Protein AF-A0A836XJ01-F1 (afdb_monomer_lite)

Secondary structure (DSSP, 8-state):
--GGGS-HHHHHHHHT--HHHHHHHHHHHHHHHHHHHHTT--HHHHHHHHT--HHHHHHHHTTTTGGG--HHHHHHHHH-------

Structure (mmCIF, N/CA/C/O backbone):
data_AF-A0A836XJ01-F1
#
_entry.id   AF-A0A836XJ01-F1
#
loop_
_atom_site.group_PDB
_atom_site.id
_atom_site.type_symbol
_atom_site.label_atom_id
_atom_site.label_alt_id
_atom_site.label_comp_id
_atom_site.label_asym_id
_atom_site.label_entity_id
_atom_site.label_seq_id
_atom_site.pdbx_PDB_ins_code
_atom_site.Cartn_x
_atom_site.Cartn_y
_atom_site.Cartn_z
_atom_site.occupancy
_atom_site.B_iso_or_equiv
_atom_site.auth_seq_id
_atom_site.auth_comp_id
_atom_site.auth_asym_id
_atom_site.auth_atom_id
_atom_site.pdbx_PDB_model_num
ATOM 1 N N . MET A 1 1 ? 13.280 2.730 3.576 1.00 48.53 1 MET A N 1
ATOM 2 C CA . MET A 1 1 ? 13.716 3.320 2.293 1.00 48.53 1 MET A CA 1
ATOM 3 C C . MET A 1 1 ? 12.718 4.404 1.897 1.00 48.53 1 MET A C 1
ATOM 5 O O . MET A 1 1 ? 11.533 4.090 1.839 1.00 48.53 1 MET A O 1
ATOM 9 N N . PRO A 1 2 ? 13.133 5.670 1.713 1.00 52.00 2 PRO A N 1
ATOM 10 C CA . PRO A 1 2 ? 12.255 6.753 1.290 1.00 52.00 2 PRO A CA 1
ATOM 11 C C . PRO A 1 2 ? 12.221 6.774 -0.240 1.00 52.00 2 PRO A C 1
ATOM 13 O O . PRO A 1 2 ? 13.006 7.447 -0.897 1.00 52.00 2 PRO A O 1
ATOM 16 N N . TRP A 1 3 ? 11.312 5.986 -0.794 1.00 59.78 3 TRP A N 1
ATOM 17 C CA . TRP A 1 3 ? 11.144 5.726 -2.223 1.00 59.78 3 TRP A CA 1
ATOM 18 C C . TRP A 1 3 ? 10.764 6.947 -3.084 1.00 59.78 3 TRP A C 1
ATOM 20 O O . TRP A 1 3 ? 10.736 6.853 -4.300 1.00 59.78 3 TRP A O 1
ATOM 30 N N . GLY A 1 4 ? 10.516 8.115 -2.481 1.00 56.09 4 GLY A N 1
ATOM 31 C CA . GLY A 1 4 ? 10.152 9.347 -3.193 1.00 56.09 4 GLY A CA 1
ATOM 32 C C . GLY A 1 4 ? 11.297 10.060 -3.926 1.00 56.09 4 GLY A C 1
ATOM 33 O O . GLY A 1 4 ? 11.104 11.201 -4.330 1.00 56.09 4 GLY A O 1
ATOM 34 N N . LYS A 1 5 ? 12.486 9.449 -4.043 1.00 59.16 5 LYS A N 1
ATOM 35 C CA . LYS A 1 5 ? 13.675 10.064 -4.669 1.00 59.16 5 LYS A CA 1
ATOM 36 C C . LYS A 1 5 ? 14.122 9.422 -5.989 1.00 59.16 5 LYS A C 1
ATOM 38 O O . LYS A 1 5 ? 14.975 10.005 -6.643 1.00 59.16 5 LYS A O 1
ATOM 43 N N . MET A 1 6 ? 13.600 8.250 -6.346 1.00 68.44 6 MET A N 1
ATOM 44 C CA . MET A 1 6 ? 14.062 7.462 -7.497 1.00 68.44 6 MET A CA 1
ATOM 45 C C . MET A 1 6 ? 13.077 7.594 -8.664 1.00 68.44 6 MET A C 1
ATOM 47 O O . MET A 1 6 ? 11.867 7.649 -8.426 1.00 68.44 6 MET A O 1
ATOM 51 N N . ASP A 1 7 ? 13.573 7.679 -9.902 1.00 83.69 7 ASP A N 1
ATOM 52 C CA . ASP A 1 7 ? 12.703 7.769 -11.080 1.00 83.69 7 ASP A CA 1
ATOM 53 C C . ASP A 1 7 ? 12.001 6.423 -11.337 1.00 83.69 7 ASP A C 1
ATOM 55 O O . ASP A 1 7 ? 12.558 5.345 -11.125 1.00 83.69 7 ASP A O 1
ATOM 59 N N . ILE A 1 8 ? 10.760 6.465 -11.830 1.00 80.62 8 ILE A N 1
ATOM 60 C CA . ILE A 1 8 ? 9.957 5.259 -12.078 1.00 80.62 8 ILE A CA 1
ATOM 61 C C . ILE A 1 8 ? 10.597 4.342 -13.125 1.00 80.62 8 ILE A C 1
ATOM 63 O O . ILE A 1 8 ? 10.372 3.132 -13.117 1.00 80.62 8 ILE A O 1
ATOM 67 N N . LYS A 1 9 ? 11.396 4.920 -14.028 1.00 84.69 9 LYS A N 1
ATOM 68 C CA . LYS A 1 9 ? 12.175 4.174 -15.010 1.00 84.69 9 LYS A CA 1
ATOM 69 C C . LYS A 1 9 ? 13.280 3.359 -14.341 1.00 84.69 9 LYS A C 1
ATOM 71 O O . LYS A 1 9 ? 13.369 2.164 -14.596 1.00 84.69 9 LYS A O 1
ATOM 76 N N . GLU A 1 10 ? 14.054 3.981 -13.455 1.00 84.50 10 GLU A N 1
ATOM 77 C CA . GLU A 1 10 ? 15.133 3.316 -12.713 1.00 84.50 10 GLU A CA 1
ATOM 78 C C . GLU A 1 10 ? 14.583 2.159 -11.867 1.00 84.50 10 GLU A C 1
ATOM 80 O O . GLU A 1 10 ? 15.164 1.080 -11.812 1.00 84.50 10 GLU A O 1
ATOM 85 N N . TRP A 1 11 ? 13.401 2.340 -11.275 1.00 81.75 11 TRP A N 1
ATOM 86 C CA . TRP A 1 11 ? 12.696 1.268 -10.572 1.00 81.75 11 TRP A CA 1
ATOM 87 C C . TRP A 1 11 ? 12.257 0.111 -11.458 1.00 81.75 11 TRP A C 1
ATOM 89 O O . TRP A 1 11 ? 12.343 -1.048 -11.051 1.00 81.75 11 TRP A O 1
ATOM 99 N N . ALA A 1 12 ? 11.721 0.415 -12.639 1.00 84.94 12 ALA A N 1
ATOM 100 C CA . ALA A 1 12 ? 11.292 -0.614 -13.571 1.00 84.94 12 ALA A CA 1
ATOM 101 C C . ALA A 1 12 ? 12.482 -1.489 -13.992 1.00 84.94 12 ALA A C 1
ATOM 103 O O . ALA A 1 12 ? 12.361 -2.713 -14.024 1.00 84.94 12 ALA A O 1
ATOM 104 N N . GLU A 1 13 ? 13.636 -0.857 -14.228 1.00 86.94 13 GLU A N 1
ATOM 105 C CA . GLU A 1 13 ? 14.901 -1.525 -14.538 1.00 86.94 13 GLU A CA 1
ATOM 106 C C . GLU A 1 13 ? 15.399 -2.383 -13.362 1.00 86.94 13 GLU A C 1
ATOM 108 O O . GLU A 1 13 ? 15.664 -3.568 -13.557 1.00 86.94 13 GLU A O 1
ATOM 113 N N . GLU A 1 14 ? 15.450 -1.844 -12.138 1.00 84.75 14 GLU A N 1
ATOM 114 C CA . GLU A 1 14 ? 15.918 -2.576 -10.945 1.00 84.75 14 GLU A CA 1
ATOM 115 C C . GLU A 1 14 ? 15.054 -3.806 -10.631 1.00 84.75 14 GLU A C 1
ATOM 117 O O . GLU A 1 14 ? 15.558 -4.869 -10.267 1.00 84.75 14 GLU A O 1
ATOM 122 N N . LEU A 1 15 ? 13.735 -3.675 -10.780 1.00 82.12 15 LEU A N 1
ATOM 123 C CA . LEU A 1 15 ? 12.789 -4.752 -10.498 1.00 82.12 15 LEU A CA 1
ATOM 124 C C . LEU A 1 15 ? 12.618 -5.725 -11.674 1.00 82.12 15 LEU A C 1
ATOM 126 O O . LEU A 1 15 ? 11.939 -6.739 -11.512 1.00 82.12 15 LEU A O 1
ATOM 130 N N . GLY A 1 16 ? 13.181 -5.420 -12.849 1.00 86.38 16 GLY A N 1
ATOM 131 C CA . GLY A 1 16 ? 12.966 -6.193 -14.073 1.00 86.38 16 GLY A CA 1
ATOM 132 C C . GLY A 1 16 ? 11.496 -6.232 -14.506 1.00 86.38 16 GLY A C 1
ATOM 133 O O . GLY A 1 16 ? 11.036 -7.237 -15.047 1.00 86.38 16 GLY A O 1
ATOM 134 N N . VAL A 1 17 ? 10.736 -5.167 -14.228 1.00 84.25 17 VAL A N 1
ATOM 135 C CA . VAL A 1 17 ? 9.298 -5.074 -14.525 1.00 84.25 17 VAL A CA 1
ATOM 136 C C . VAL A 1 17 ? 9.024 -4.074 -15.636 1.00 84.25 17 VAL A C 1
ATOM 138 O O . VAL A 1 17 ? 9.794 -3.154 -15.902 1.00 84.25 17 VAL A O 1
ATOM 141 N N . ASN A 1 18 ? 7.868 -4.210 -16.279 1.00 89.69 18 ASN A N 1
ATOM 142 C CA . ASN A 1 18 ? 7.437 -3.242 -17.272 1.00 89.69 18 ASN A CA 1
ATOM 143 C C . ASN A 1 18 ? 7.132 -1.877 -16.616 1.00 89.69 18 ASN A C 1
ATOM 145 O O . ASN A 1 18 ? 6.347 -1.791 -15.671 1.00 89.69 18 ASN A O 1
ATOM 149 N N . ILE A 1 19 ? 7.701 -0.792 -17.153 1.00 89.38 19 ILE A N 1
ATOM 150 C CA . ILE A 1 19 ? 7.506 0.573 -16.630 1.00 89.38 19 ILE A CA 1
ATOM 151 C C . ILE A 1 19 ? 6.036 1.016 -16.623 1.00 89.38 19 ILE A C 1
ATOM 153 O O . ILE A 1 19 ? 5.594 1.693 -15.692 1.00 89.38 19 ILE A O 1
ATOM 157 N N . ASN A 1 20 ? 5.253 0.619 -17.630 1.00 88.81 20 ASN A N 1
ATOM 158 C CA . ASN A 1 20 ? 3.835 0.967 -17.704 1.00 88.81 20 ASN A CA 1
ATOM 159 C C . ASN A 1 20 ? 3.037 0.219 -16.636 1.00 88.81 20 ASN A C 1
ATOM 161 O O . ASN A 1 20 ? 2.171 0.814 -15.997 1.00 88.81 20 ASN A O 1
ATOM 165 N N . GLU A 1 21 ? 3.363 -1.053 -16.404 1.00 87.38 21 GLU A N 1
ATOM 166 C CA . GLU A 1 21 ? 2.758 -1.848 -15.336 1.00 87.38 21 GLU A CA 1
ATOM 167 C C . GLU A 1 21 ? 3.038 -1.228 -13.963 1.00 87.38 21 GLU A C 1
ATOM 169 O O . GLU A 1 21 ? 2.123 -1.015 -13.165 1.00 87.38 21 GLU A O 1
ATOM 174 N N . LEU A 1 22 ? 4.299 -0.877 -13.705 1.00 88.31 22 LEU A N 1
ATOM 175 C CA . LEU A 1 22 ? 4.710 -0.243 -12.459 1.00 88.31 22 LEU A CA 1
ATOM 176 C C . LEU A 1 22 ? 3.982 1.092 -12.239 1.00 88.31 22 LEU A C 1
ATOM 178 O O . LEU A 1 22 ? 3.457 1.340 -11.154 1.00 88.31 22 LEU A O 1
ATOM 182 N N . ARG A 1 23 ? 3.869 1.916 -13.288 1.00 89.00 23 ARG A N 1
ATOM 183 C CA . ARG A 1 23 ? 3.123 3.182 -13.253 1.00 89.00 23 ARG A CA 1
ATOM 184 C C . ARG A 1 23 ? 1.647 2.978 -12.924 1.00 89.00 23 ARG A C 1
ATOM 186 O O . ARG A 1 23 ? 1.094 3.733 -12.127 1.00 89.00 23 ARG A O 1
ATOM 193 N N . GLN A 1 24 ? 1.006 1.967 -13.500 1.00 90.38 24 GLN A N 1
ATOM 194 C CA . GLN A 1 24 ? -0.390 1.648 -13.198 1.00 90.38 24 GLN A CA 1
ATOM 195 C C . GLN A 1 24 ? -0.570 1.190 -11.746 1.00 90.38 24 GLN A C 1
ATOM 197 O O . GLN A 1 24 ? -1.499 1.641 -11.072 1.00 90.38 24 GLN A O 1
ATOM 202 N N . LYS A 1 25 ? 0.330 0.338 -11.237 1.00 89.75 25 LYS A N 1
ATOM 203 C CA . LYS A 1 25 ? 0.312 -0.097 -9.832 1.00 89.75 25 LYS A CA 1
ATOM 204 C C . LYS A 1 25 ? 0.463 1.087 -8.880 1.00 89.75 25 LYS A C 1
ATOM 206 O O . LYS A 1 25 ? -0.327 1.208 -7.947 1.00 89.75 25 LYS A O 1
ATOM 211 N N . GLU A 1 26 ? 1.395 1.997 -9.150 1.00 89.25 26 GLU A N 1
ATOM 212 C CA . GLU A 1 26 ? 1.577 3.226 -8.367 1.00 89.25 26 GLU A CA 1
ATOM 213 C C . GLU A 1 26 ? 0.305 4.084 -8.323 1.00 89.25 26 GLU A C 1
ATOM 215 O O . GLU A 1 26 ? -0.156 4.475 -7.248 1.00 89.25 26 GLU A O 1
ATOM 220 N N . GLN A 1 27 ? -0.331 4.305 -9.475 1.00 89.94 27 GLN A N 1
ATOM 221 C CA . GLN A 1 27 ? -1.583 5.061 -9.548 1.00 89.94 27 GLN A CA 1
ATOM 222 C C . GLN A 1 27 ? -2.715 4.406 -8.742 1.00 89.94 27 GLN A C 1
ATOM 224 O O . GLN A 1 27 ? -3.509 5.106 -8.107 1.00 89.94 27 GLN A O 1
ATOM 229 N N . LEU A 1 28 ? -2.809 3.074 -8.749 1.00 90.06 28 LEU A N 1
ATOM 230 C CA . LEU A 1 28 ? -3.795 2.344 -7.948 1.00 90.06 28 LEU A CA 1
ATOM 231 C C . LEU A 1 28 ? -3.504 2.457 -6.449 1.00 90.06 28 LEU A C 1
ATOM 233 O O . LEU A 1 28 ? -4.424 2.724 -5.676 1.00 90.06 28 LEU A O 1
ATOM 237 N N . ILE A 1 29 ? -2.242 2.327 -6.036 1.00 91.50 29 ILE A N 1
ATOM 238 C CA . ILE A 1 29 ? -1.826 2.501 -4.636 1.00 91.50 29 ILE A CA 1
ATOM 239 C C . ILE A 1 29 ? -2.174 3.904 -4.143 1.00 91.50 29 ILE A C 1
ATOM 241 O O . ILE A 1 29 ? -2.738 4.059 -3.060 1.00 91.50 29 ILE A O 1
ATOM 245 N N . GLU A 1 30 ? -1.912 4.938 -4.943 1.00 91.62 30 GLU A N 1
ATOM 246 C CA . GLU A 1 30 ? -2.314 6.297 -4.589 1.00 91.62 30 GLU A CA 1
ATOM 247 C C . GLU A 1 30 ? -3.823 6.435 -4.398 1.00 91.62 30 GLU A C 1
ATOM 249 O O . GLU A 1 30 ? -4.262 7.071 -3.436 1.00 91.62 30 GLU A O 1
ATOM 254 N N . LYS A 1 31 ? -4.623 5.848 -5.296 1.00 91.00 31 LYS A N 1
ATOM 255 C CA . LYS A 1 31 ? -6.087 5.860 -5.184 1.00 91.00 31 LYS A CA 1
ATOM 256 C C . LYS A 1 31 ? -6.557 5.148 -3.918 1.00 91.00 31 LYS A C 1
ATOM 258 O O . LYS A 1 31 ? -7.444 5.673 -3.246 1.00 91.00 31 LYS A O 1
ATOM 263 N N . ILE A 1 32 ? -5.948 4.017 -3.560 1.00 91.00 32 ILE A N 1
ATOM 264 C CA . ILE A 1 32 ? -6.234 3.281 -2.320 1.00 91.00 32 ILE A CA 1
ATOM 265 C C . ILE A 1 32 ? -5.949 4.164 -1.100 1.00 91.00 32 ILE A C 1
ATOM 267 O O . ILE A 1 32 ? -6.842 4.387 -0.282 1.00 91.00 32 ILE A O 1
ATOM 271 N N . VAL A 1 33 ? -4.744 4.740 -1.009 1.00 92.75 33 VAL A 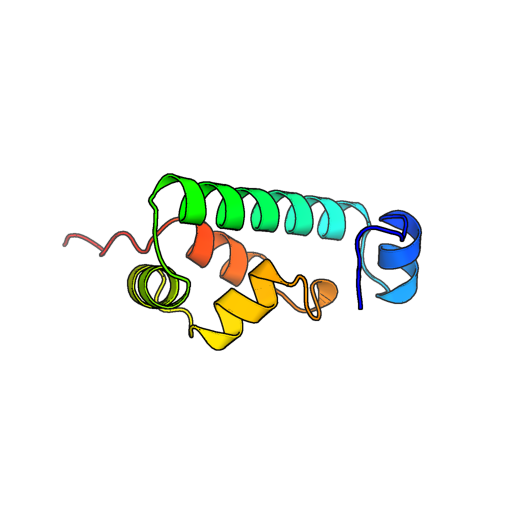N 1
ATOM 272 C CA . VAL A 1 33 ? -4.332 5.584 0.127 1.00 92.75 33 VAL A CA 1
ATOM 273 C C . VAL A 1 33 ? -5.229 6.818 0.251 1.00 92.75 33 VAL A C 1
ATOM 275 O O . VAL A 1 33 ? -5.680 7.154 1.349 1.00 92.75 33 VAL A O 1
ATOM 278 N N . LYS A 1 34 ? -5.504 7.500 -0.868 1.00 92.31 34 LYS A N 1
ATOM 279 C CA . LYS A 1 34 ? -6.382 8.679 -0.906 1.00 92.31 34 LYS A CA 1
ATOM 280 C C . LYS A 1 34 ? -7.800 8.320 -0.469 1.00 92.31 34 LYS A C 1
ATOM 282 O O . LYS A 1 34 ? -8.367 9.033 0.352 1.00 92.31 34 LYS A O 1
ATOM 287 N N . SER A 1 35 ? -8.348 7.208 -0.956 1.00 91.75 35 SER A N 1
ATOM 288 C CA . SER A 1 35 ? -9.699 6.758 -0.599 1.00 91.75 35 SER A CA 1
ATOM 289 C C . SER A 1 35 ? -9.794 6.388 0.877 1.00 91.75 35 SER A C 1
ATOM 291 O O . SER A 1 35 ? -10.666 6.907 1.569 1.00 91.75 35 SER A O 1
ATOM 293 N N . ARG A 1 36 ? -8.853 5.590 1.399 1.00 94.25 36 ARG A N 1
ATOM 294 C CA . ARG A 1 36 ? -8.814 5.227 2.822 1.00 94.25 36 ARG A CA 1
ATOM 295 C C . ARG A 1 36 ? -8.810 6.466 3.717 1.00 94.25 36 ARG A C 1
ATOM 297 O O . ARG A 1 36 ? -9.604 6.557 4.649 1.00 94.25 36 ARG A O 1
ATOM 304 N N . LYS A 1 37 ? -7.935 7.431 3.412 1.00 93.62 37 LYS A N 1
ATOM 305 C CA . LYS A 1 37 ? -7.835 8.694 4.157 1.00 93.62 37 LYS A CA 1
ATOM 306 C C . LYS A 1 37 ? -9.096 9.547 4.019 1.00 93.62 37 LYS A C 1
ATOM 308 O O . LYS A 1 37 ? -9.549 10.095 5.016 1.00 93.62 37 LYS A O 1
ATOM 313 N N . ARG A 1 38 ? -9.685 9.627 2.820 1.00 94.19 38 ARG A N 1
ATOM 314 C CA . ARG A 1 38 ? -10.940 10.353 2.562 1.00 94.19 38 ARG A CA 1
ATOM 315 C C . ARG A 1 38 ? -12.104 9.810 3.393 1.00 94.19 38 ARG A C 1
ATOM 317 O O . ARG A 1 38 ? -12.911 10.599 3.865 1.00 94.19 38 ARG A O 1
ATOM 324 N N . PHE A 1 39 ? -12.176 8.495 3.579 1.00 92.56 39 PHE A N 1
ATOM 325 C CA . PHE A 1 39 ? -13.189 7.841 4.414 1.00 92.56 39 PHE A CA 1
ATOM 326 C C . PHE A 1 39 ? -12.774 7.696 5.888 1.00 92.56 39 PHE A C 1
ATOM 328 O O . PHE A 1 39 ? -13.464 7.022 6.644 1.00 92.56 39 PHE A O 1
ATOM 335 N N . ALA A 1 40 ? -11.653 8.304 6.299 1.00 95.50 40 ALA A N 1
ATOM 336 C CA . ALA A 1 40 ? -11.113 8.236 7.660 1.00 95.50 40 ALA A CA 1
ATOM 337 C C . ALA A 1 40 ? -10.934 6.803 8.212 1.00 95.50 40 ALA A C 1
ATOM 339 O O . ALA A 1 40 ? -10.970 6.584 9.420 1.00 95.50 40 ALA A O 1
ATOM 340 N N . LEU A 1 41 ? -10.701 5.824 7.333 1.00 94.19 41 LEU A N 1
ATOM 341 C CA . LEU A 1 41 ? -10.513 4.429 7.720 1.00 94.19 41 LEU A CA 1
ATOM 342 C C . LEU A 1 41 ? -9.093 4.203 8.246 1.00 94.19 41 LEU A C 1
ATOM 344 O O . LEU A 1 41 ? -8.113 4.690 7.673 1.00 94.19 41 LEU A O 1
ATOM 348 N N . THR A 1 42 ? -8.942 3.391 9.287 1.00 96.75 42 THR A N 1
ATOM 349 C CA . THR A 1 42 ? -7.640 2.822 9.657 1.00 96.75 42 THR A CA 1
ATOM 350 C C . THR A 1 42 ? -7.210 1.762 8.636 1.00 96.75 42 THR A C 1
ATOM 352 O O . THR A 1 42 ? -8.012 1.264 7.844 1.00 96.75 42 THR A O 1
ATOM 355 N N . GLN A 1 43 ? -5.927 1.381 8.640 1.00 95.56 43 GLN A N 1
ATOM 356 C CA . GLN A 1 43 ? -5.465 0.255 7.815 1.00 95.56 43 GLN A CA 1
ATOM 357 C C . GLN A 1 43 ? -6.163 -1.064 8.200 1.00 95.56 43 GLN A C 1
ATOM 359 O O . GLN A 1 43 ? -6.382 -1.897 7.327 1.00 95.56 43 GLN A O 1
ATOM 364 N N . GLY A 1 44 ? -6.535 -1.238 9.477 1.00 95.94 44 GLY A N 1
ATOM 365 C CA . GLY A 1 44 ? -7.278 -2.407 9.964 1.00 95.94 44 GLY A CA 1
ATOM 366 C C . GLY A 1 44 ? -8.719 -2.441 9.453 1.00 95.94 44 GLY A C 1
ATOM 367 O O . GLY A 1 44 ? -9.165 -3.456 8.938 1.00 95.94 44 GLY A O 1
ATOM 368 N N . GLN A 1 45 ? -9.410 -1.300 9.467 1.00 94.75 45 GLN A N 1
ATOM 369 C CA . GLN A 1 45 ? -10.767 -1.203 8.917 1.00 94.75 45 GLN A CA 1
ATOM 370 C C . GLN A 1 45 ? -10.793 -1.454 7.404 1.00 94.75 45 GLN A C 1
ATOM 372 O O . GLN A 1 45 ? -11.675 -2.141 6.898 1.00 94.75 45 GLN A O 1
ATOM 377 N N . L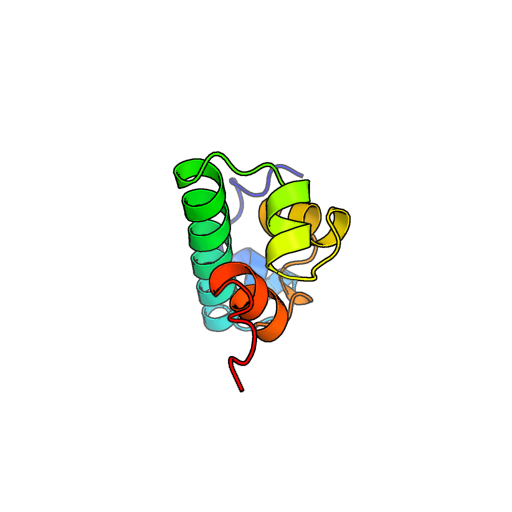EU A 1 46 ? -9.804 -0.940 6.661 1.00 93.31 46 LEU A N 1
ATOM 378 C CA . LEU A 1 46 ? -9.689 -1.246 5.233 1.00 93.31 46 LEU A CA 1
ATOM 379 C C . LEU A 1 46 ? -9.424 -2.740 4.996 1.00 93.31 46 LEU A C 1
ATOM 381 O O . LEU A 1 46 ? -9.985 -3.325 4.070 1.00 93.31 46 LEU A O 1
ATOM 385 N N . ALA A 1 47 ? -8.586 -3.352 5.831 1.00 93.19 47 ALA A N 1
ATOM 386 C CA . ALA A 1 47 ? -8.306 -4.781 5.789 1.00 93.19 47 ALA A CA 1
ATOM 387 C C . ALA A 1 47 ? -9.579 -5.625 5.968 1.00 93.19 47 ALA A C 1
ATOM 389 O O . ALA A 1 47 ? -9.833 -6.525 5.167 1.00 93.19 47 ALA A O 1
ATOM 390 N N . GLU A 1 48 ? -10.420 -5.278 6.943 1.00 91.94 48 GLU A N 1
ATOM 391 C CA . GLU A 1 48 ? -11.711 -5.935 7.180 1.00 91.94 48 GLU A CA 1
ATOM 392 C C . GLU A 1 48 ? -12.653 -5.812 5.970 1.00 91.94 48 GLU A C 1
ATOM 394 O O . GLU A 1 48 ? -13.158 -6.818 5.478 1.00 91.94 48 GLU A O 1
ATOM 399 N N . ILE A 1 49 ? -12.823 -4.605 5.419 1.00 90.19 49 ILE A N 1
ATOM 400 C CA . ILE A 1 49 ? -13.720 -4.342 4.273 1.00 90.19 49 ILE A CA 1
ATOM 401 C C . ILE A 1 49 ? -13.295 -5.114 3.013 1.00 90.19 49 ILE A C 1
ATOM 403 O O . ILE A 1 49 ? -14.124 -5.538 2.202 1.00 90.19 49 ILE A O 1
ATOM 407 N N . THR A 1 50 ? -11.989 -5.270 2.819 1.00 86.44 50 THR A N 1
ATOM 408 C CA . THR A 1 50 ? -11.407 -5.824 1.586 1.00 86.44 50 THR A CA 1
ATOM 409 C C . THR A 1 50 ? -11.029 -7.297 1.716 1.00 86.44 50 THR A C 1
ATOM 411 O O . THR A 1 50 ? -10.596 -7.902 0.737 1.00 86.44 50 THR A O 1
ATOM 414 N N . SER A 1 51 ? -11.192 -7.888 2.909 1.00 88.81 51 SER A N 1
ATOM 415 C CA . SER A 1 51 ? -10.715 -9.241 3.233 1.00 88.81 51 SER A CA 1
ATOM 416 C C . SER A 1 51 ? -9.224 -9.443 2.916 1.00 88.81 51 SER A C 1
ATOM 418 O O . SER A 1 51 ? -8.788 -10.519 2.504 1.00 88.81 51 SER A O 1
ATOM 420 N N . ILE A 1 52 ? -8.425 -8.389 3.0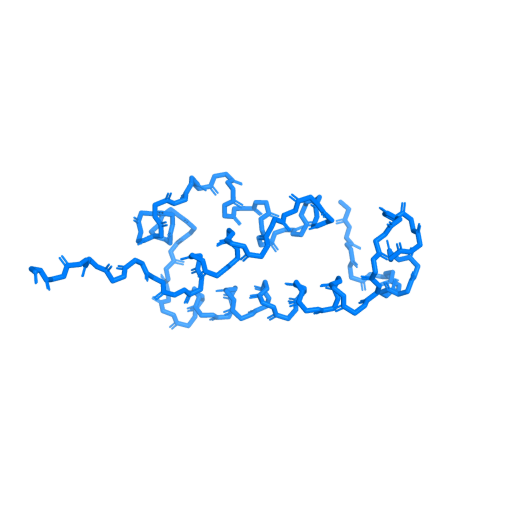93 1.00 89.44 52 ILE A N 1
ATOM 421 C CA . ILE A 1 52 ? -6.968 -8.391 2.922 1.00 89.44 52 ILE A CA 1
ATOM 422 C C . ILE A 1 52 ? -6.352 -8.166 4.293 1.00 89.44 52 ILE A C 1
ATOM 424 O O . ILE A 1 52 ? -6.816 -7.325 5.046 1.00 89.44 52 ILE A O 1
ATOM 428 N N . SER A 1 53 ? -5.286 -8.882 4.642 1.00 93.12 53 SER A N 1
ATOM 429 C CA . SER A 1 53 ? -4.670 -8.708 5.960 1.00 93.12 53 SER A CA 1
ATOM 430 C C . SER A 1 53 ? -4.108 -7.289 6.152 1.00 93.12 53 SER A C 1
ATOM 432 O O . SER A 1 53 ? -3.531 -6.698 5.236 1.00 93.12 53 SER A O 1
ATOM 434 N N . GLN A 1 54 ? -4.213 -6.744 7.368 1.00 93.75 54 GLN A N 1
ATOM 435 C CA . GLN A 1 54 ? -3.670 -5.419 7.695 1.00 93.75 54 GLN A CA 1
ATOM 436 C C . GLN A 1 54 ? -2.174 -5.274 7.349 1.00 93.75 54 GLN A C 1
ATOM 438 O O . GLN A 1 54 ? -1.825 -4.265 6.734 1.00 93.75 54 GLN A O 1
ATOM 443 N N . PRO A 1 55 ? -1.286 -6.262 7.609 1.00 94.62 55 PRO A N 1
ATOM 444 C CA . PRO A 1 55 ? 0.109 -6.177 7.171 1.00 94.62 55 PRO A CA 1
ATOM 445 C C . PRO A 1 55 ? 0.259 -6.031 5.653 1.00 94.62 55 PRO A C 1
ATOM 447 O O . PRO A 1 55 ? 1.160 -5.335 5.183 1.00 94.62 55 PRO A O 1
ATOM 450 N N . ARG A 1 56 ? -0.630 -6.655 4.867 1.00 91.56 56 ARG A N 1
ATOM 451 C CA . ARG A 1 56 ? -0.624 -6.529 3.407 1.00 91.56 56 ARG A CA 1
ATOM 452 C C . ARG A 1 56 ? -1.082 -5.140 2.965 1.00 91.56 56 ARG A C 1
ATOM 454 O O . ARG A 1 56 ? -0.444 -4.571 2.085 1.00 91.56 56 ARG A O 1
ATOM 461 N N . ILE A 1 57 ? -2.097 -4.561 3.611 1.00 93.44 57 ILE A N 1
ATOM 462 C CA . ILE A 1 57 ? -2.475 -3.152 3.412 1.00 93.44 57 ILE A CA 1
ATOM 463 C C . ILE A 1 57 ? -1.287 -2.231 3.712 1.00 93.44 57 ILE A C 1
ATOM 465 O O . ILE A 1 57 ? -0.945 -1.385 2.890 1.00 93.44 57 ILE A O 1
ATOM 469 N N . THR A 1 58 ? -0.588 -2.431 4.832 1.00 93.94 58 THR A N 1
ATOM 470 C CA . THR A 1 58 ? 0.605 -1.645 5.177 1.00 93.94 58 THR A CA 1
ATOM 471 C C . THR A 1 58 ? 1.701 -1.761 4.112 1.00 93.94 58 THR A C 1
ATOM 473 O O . THR A 1 58 ? 2.289 -0.751 3.730 1.00 93.94 58 THR A O 1
ATOM 476 N N . GLN A 1 59 ? 1.966 -2.964 3.587 1.00 91.38 59 GLN A N 1
ATOM 477 C CA . GLN A 1 59 ? 2.923 -3.162 2.490 1.00 91.38 59 GLN A CA 1
ATOM 478 C C . GLN A 1 59 ? 2.524 -2.395 1.224 1.00 91.38 59 GLN A C 1
ATOM 480 O O . GLN A 1 59 ? 3.389 -1.769 0.612 1.00 91.38 59 GLN A O 1
ATOM 485 N N . ILE A 1 60 ? 1.237 -2.429 0.857 1.00 91.44 60 ILE A N 1
ATOM 486 C CA . ILE A 1 60 ? 0.682 -1.695 -0.288 1.00 91.44 60 ILE A CA 1
ATOM 487 C C . ILE A 1 60 ? 0.903 -0.191 -0.097 1.00 91.44 60 ILE A C 1
ATOM 489 O O . ILE A 1 60 ? 1.512 0.446 -0.954 1.00 91.44 60 ILE A O 1
ATOM 493 N N . GLU A 1 61 ? 0.485 0.379 1.038 1.00 91.62 61 GLU A N 1
ATOM 494 C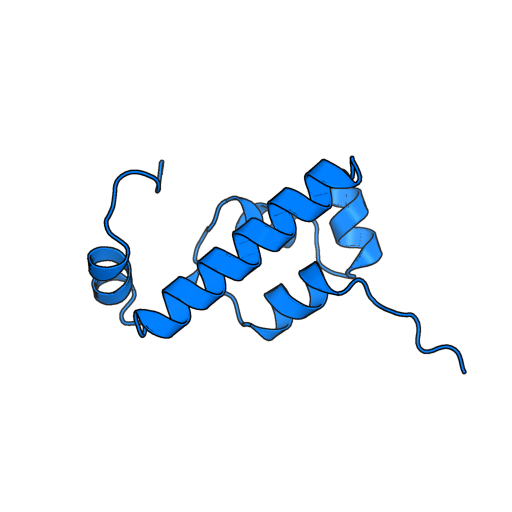 CA . GLU A 1 61 ? 0.612 1.825 1.286 1.00 91.62 61 GLU A CA 1
ATOM 495 C C . GLU A 1 61 ? 2.077 2.289 1.334 1.00 91.62 61 GLU A C 1
ATOM 497 O O . GLU A 1 61 ? 2.400 3.391 0.882 1.00 91.62 61 GLU A O 1
ATOM 502 N N . ASN A 1 62 ? 2.973 1.422 1.814 1.00 90.12 62 ASN A N 1
ATOM 503 C CA . ASN A 1 62 ? 4.413 1.672 1.884 1.00 90.12 62 ASN A CA 1
ATOM 504 C C . ASN A 1 62 ? 5.175 1.283 0.605 1.00 90.12 62 ASN A C 1
ATOM 506 O O . ASN A 1 62 ? 6.405 1.363 0.604 1.00 90.12 62 ASN A O 1
ATOM 510 N N . ARG A 1 63 ? 4.488 0.833 -0.458 1.00 85.81 63 ARG A N 1
ATOM 511 C CA . ARG A 1 63 ? 5.089 0.399 -1.741 1.00 85.81 63 ARG A CA 1
ATOM 512 C C . ARG A 1 63 ? 6.159 -0.681 -1.580 1.00 85.81 63 ARG A C 1
ATOM 514 O O . ARG A 1 63 ? 7.103 -0.795 -2.357 1.00 85.81 63 ARG A O 1
ATOM 521 N N . THR A 1 64 ? 6.035 -1.495 -0.539 1.00 84.31 64 THR A N 1
ATOM 522 C CA . THR A 1 64 ? 7.024 -2.528 -0.244 1.00 84.31 64 THR A CA 1
ATOM 523 C C . THR A 1 64 ? 6.850 -3.686 -1.220 1.00 84.31 64 THR A C 1
ATOM 525 O O . THR A 1 64 ? 5.793 -4.313 -1.250 1.00 84.31 64 THR A O 1
ATOM 528 N N . LYS A 1 65 ? 7.899 -3.983 -1.999 1.00 79.56 65 LYS A N 1
ATOM 529 C CA . LYS A 1 65 ? 7.905 -5.034 -3.034 1.00 79.56 65 LYS A CA 1
ATOM 530 C C . LYS A 1 65 ? 6.788 -4.863 -4.074 1.00 79.56 65 LYS A C 1
ATOM 532 O O . LYS A 1 65 ? 6.175 -5.851 -4.480 1.00 79.56 65 LYS A O 1
ATOM 537 N N . ILE A 1 66 ? 6.540 -3.630 -4.523 1.00 79.94 66 ILE A N 1
ATOM 538 C CA . ILE A 1 66 ? 5.471 -3.301 -5.482 1.00 79.94 66 ILE A CA 1
ATOM 539 C C . ILE A 1 66 ? 5.483 -4.174 -6.746 1.00 79.94 66 ILE A C 1
ATOM 541 O O . ILE A 1 66 ? 4.419 -4.587 -7.204 1.00 79.94 66 ILE A O 1
ATOM 545 N N . GLY A 1 67 ? 6.665 -4.552 -7.249 1.00 77.25 67 GLY A N 1
ATOM 546 C CA . GLY A 1 67 ? 6.799 -5.462 -8.395 1.00 77.25 67 GLY A CA 1
ATOM 547 C C . GLY A 1 67 ? 6.081 -6.804 -8.197 1.00 77.25 67 GLY A C 1
ATOM 548 O O . GLY A 1 67 ? 5.503 -7.342 -9.134 1.00 77.25 67 GLY A O 1
ATOM 549 N N . THR A 1 68 ? 6.018 -7.295 -6.956 1.00 80.50 68 THR A N 1
ATOM 550 C CA . THR A 1 68 ? 5.388 -8.576 -6.586 1.00 80.50 68 THR A CA 1
ATOM 551 C C . THR A 1 68 ? 3.916 -8.460 -6.183 1.00 80.50 68 THR A C 1
ATOM 553 O O . THR A 1 68 ? 3.264 -9.465 -5.897 1.00 80.50 68 THR A O 1
ATOM 556 N N . ILE A 1 69 ? 3.368 -7.244 -6.105 1.00 84.50 69 ILE A N 1
ATOM 557 C CA . ILE A 1 69 ? 1.950 -7.043 -5.803 1.00 84.50 69 ILE A CA 1
ATOM 558 C C . ILE A 1 69 ? 1.170 -7.244 -7.103 1.00 84.50 69 ILE A C 1
ATOM 560 O O . ILE A 1 69 ? 1.417 -6.558 -8.096 1.00 84.50 69 ILE A O 1
ATOM 564 N N . SER A 1 70 ? 0.243 -8.201 -7.112 1.00 85.12 70 SER A N 1
ATOM 565 C CA . SER A 1 70 ? -0.634 -8.424 -8.260 1.00 85.12 70 SER A CA 1
ATOM 566 C C . SER A 1 70 ? -1.689 -7.322 -8.362 1.00 85.12 70 SER A C 1
ATOM 568 O O . SER A 1 70 ? -2.132 -6.766 -7.352 1.00 85.12 70 SER A O 1
ATOM 570 N N . PHE A 1 71 ? -2.136 -7.034 -9.585 1.00 83.62 71 PHE A N 1
ATOM 571 C CA . PHE A 1 71 ? -3.264 -6.128 -9.801 1.00 83.62 71 PHE A CA 1
ATOM 572 C C . PHE A 1 71 ? -4.526 -6.585 -9.071 1.00 83.62 71 PHE A C 1
ATOM 574 O O . PHE A 1 71 ? -5.240 -5.743 -8.545 1.00 83.62 71 PHE A O 1
ATOM 581 N N . ASP A 1 72 ? -4.764 -7.894 -8.971 1.00 83.44 72 ASP A N 1
ATOM 582 C CA . ASP A 1 72 ? -5.929 -8.465 -8.283 1.00 83.44 72 ASP A CA 1
ATOM 583 C C . ASP A 1 72 ? -6.027 -7.999 -6.822 1.00 83.44 72 ASP A C 1
ATOM 585 O O . ASP A 1 72 ? -7.0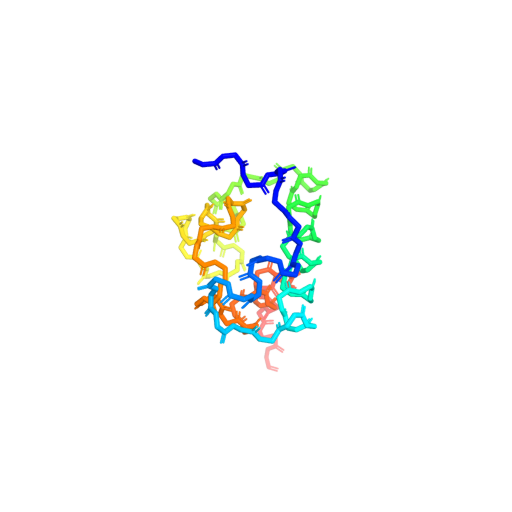76 -7.557 -6.354 1.00 83.44 72 ASP A O 1
ATOM 589 N N . VAL A 1 73 ? -4.889 -7.992 -6.118 1.00 83.25 73 VAL A N 1
ATOM 590 C CA . VAL A 1 73 ? -4.802 -7.498 -4.738 1.00 83.25 73 VAL A CA 1
ATOM 591 C C . VAL A 1 73 ? -5.112 -6.000 -4.674 1.00 83.25 73 VAL A C 1
ATOM 593 O O . VAL A 1 73 ? -5.848 -5.563 -3.788 1.00 83.25 73 VAL A O 1
ATOM 596 N N . LEU A 1 74 ? -4.590 -5.204 -5.612 1.00 82.75 74 LEU A N 1
ATOM 597 C CA . LEU A 1 74 ? -4.856 -3.762 -5.665 1.00 82.75 74 LEU A CA 1
ATOM 598 C C . LEU A 1 74 ? -6.328 -3.469 -5.984 1.00 82.75 74 LEU A C 1
ATOM 600 O O . LEU A 1 74 ? -6.937 -2.627 -5.325 1.00 82.75 74 LEU A O 1
ATOM 604 N N . PHE A 1 75 ? -6.918 -4.193 -6.936 1.00 84.44 75 PHE A N 1
ATOM 605 C CA . PHE A 1 75 ? -8.325 -4.050 -7.293 1.00 84.44 75 PHE A CA 1
ATOM 606 C C . PHE A 1 75 ? -9.226 -4.384 -6.112 1.00 84.44 75 PHE A C 1
ATOM 608 O O . PHE A 1 75 ? -9.982 -3.512 -5.691 1.00 84.44 75 PHE A O 1
ATOM 615 N N . ARG A 1 76 ? -9.059 -5.556 -5.487 1.00 79.38 76 ARG A N 1
ATOM 616 C CA . ARG A 1 76 ? -9.802 -5.940 -4.273 1.00 79.38 76 ARG A CA 1
ATOM 617 C C . ARG A 1 76 ? -9.711 -4.889 -3.167 1.00 79.38 76 ARG A C 1
ATOM 619 O O . ARG A 1 76 ? -10.711 -4.591 -2.520 1.00 79.38 76 ARG A O 1
ATOM 626 N N . THR A 1 77 ? -8.536 -4.280 -2.993 1.00 76.69 77 THR A N 1
ATOM 627 C CA . THR A 1 77 ? -8.343 -3.211 -2.002 1.00 76.69 77 THR A CA 1
ATOM 628 C C . THR A 1 77 ? -9.129 -1.942 -2.357 1.00 76.69 77 THR A C 1
ATOM 630 O O . THR A 1 77 ? -9.639 -1.254 -1.477 1.00 76.69 77 THR A O 1
ATOM 633 N N . SER A 1 78 ? -9.212 -1.607 -3.646 1.00 74.25 78 SER A N 1
ATOM 634 C CA . SER A 1 78 ? -9.863 -0.387 -4.139 1.00 74.25 78 SER A CA 1
ATOM 635 C C . SER A 1 78 ? -11.384 -0.493 -4.286 1.00 74.25 78 SER A C 1
ATOM 637 O O . SER A 1 78 ? -12.067 0.525 -4.208 1.00 74.25 78 SER A O 1
ATOM 639 N N . SER A 1 79 ? -11.911 -1.697 -4.511 1.00 66.00 79 SER A N 1
ATOM 640 C CA . SER A 1 79 ? -13.321 -1.907 -4.845 1.00 66.00 79 SER A CA 1
ATOM 641 C C . SER A 1 79 ? -14.223 -1.977 -3.618 1.00 66.00 79 SER A C 1
ATOM 643 O O . SER A 1 79 ? -15.412 -1.697 -3.739 1.00 66.00 79 SER A O 1
ATOM 645 N N . GLY A 1 80 ? -13.677 -2.348 -2.451 1.00 57.34 80 GLY A N 1
ATOM 646 C CA . GLY A 1 80 ? -14.484 -2.885 -1.358 1.00 57.34 80 GLY A CA 1
ATOM 647 C C . GLY A 1 80 ? -15.159 -4.178 -1.819 1.00 57.34 80 GLY A C 1
ATOM 648 O O . GLY A 1 80 ? -15.636 -4.293 -2.947 1.00 57.34 80 GLY A O 1
ATOM 649 N N . THR A 1 81 ? -15.176 -5.208 -0.990 1.00 48.94 81 THR A N 1
ATOM 650 C CA . THR A 1 81 ? -15.952 -6.395 -1.350 1.00 48.94 81 THR A CA 1
ATOM 651 C C . THR A 1 81 ? -17.416 -5.953 -1.376 1.00 48.94 81 THR A C 1
ATOM 653 O O . THR A 1 81 ? -17.979 -5.679 -0.319 1.00 48.94 81 THR A O 1
ATOM 656 N N . GLN A 1 82 ? -18.041 -5.821 -2.553 1.00 45.47 82 GLN A N 1
ATOM 657 C CA . GLN A 1 82 ? -19.493 -5.950 -2.598 1.00 45.47 82 GLN A CA 1
ATOM 658 C C . GLN A 1 82 ? -19.757 -7.366 -2.081 1.00 45.47 82 GLN A C 1
ATOM 660 O O . GLN A 1 82 ? -19.252 -8.314 -2.694 1.00 45.47 82 GLN A O 1
ATOM 665 N N . PRO A 1 83 ? -20.463 -7.559 -0.951 1.00 41.81 83 PRO A N 1
ATOM 666 C CA . PRO A 1 83 ? -21.037 -8.866 -0.710 1.00 41.81 83 PRO A CA 1
ATOM 667 C C . PRO A 1 83 ? -21.888 -9.171 -1.942 1.00 41.81 83 PRO A C 1
ATOM 669 O O . PRO A 1 83 ? -22.652 -8.313 -2.390 1.00 41.81 83 PRO A O 1
ATOM 672 N N . LEU A 1 84 ? -21.701 -10.355 -2.522 1.00 41.69 84 LEU A N 1
ATOM 673 C CA . LEU A 1 84 ? -22.656 -10.901 -3.475 1.00 41.69 84 LEU A CA 1
ATOM 674 C C . LEU A 1 84 ? -24.008 -10.910 -2.751 1.00 41.69 84 LEU A C 1
ATOM 676 O O . LEU A 1 84 ? -24.252 -11.753 -1.889 1.00 41.69 84 LEU A O 1
ATOM 680 N N . LEU A 1 85 ? -24.833 -9.895 -3.008 1.00 36.94 85 LEU A N 1
ATOM 681 C CA . LEU A 1 85 ? -26.232 -9.911 -2.631 1.00 3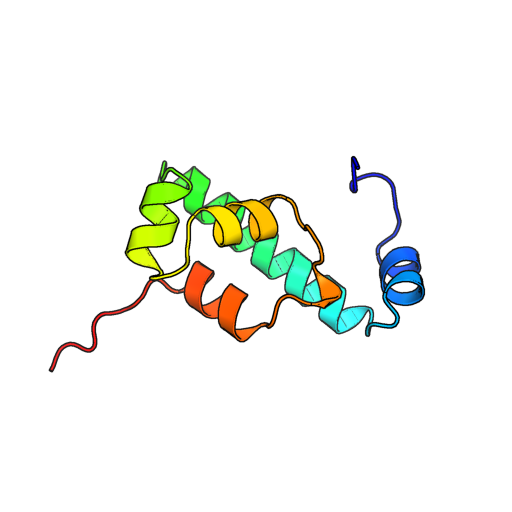6.94 85 LEU A CA 1
ATOM 682 C C . LEU A 1 85 ? -26.905 -10.880 -3.598 1.00 36.94 85 LEU A C 1
ATOM 684 O O . LEU A 1 85 ? -27.177 -10.499 -4.730 1.00 36.94 85 LEU A O 1
ATOM 688 N N . VAL A 1 86 ? -27.114 -12.093 -3.076 1.00 40.94 86 VAL A N 1
ATOM 689 C CA . VAL A 1 86 ? -28.061 -13.148 -3.485 1.00 40.94 86 VAL A CA 1
ATOM 690 C C . VAL A 1 86 ? -27.944 -13.650 -4.924 1.00 40.94 86 VAL A C 1
ATOM 692 O O . VAL A 1 86 ? -28.371 -12.946 -5.861 1.00 40.94 86 VAL A O 1
#

Foldseek 3Di:
DPPPPDDLVVVCVVLVHDSVVLVVLVVLLVLLVVVCVVVVHDLCRLCVQLVHDSVVSVCSNVVPPSVPDDVVSSCSSNPGPPPPPD

Sequence (86 aa):
MPWGKMDIKEWAEELGVNINELRQKEQLIEKIVKSRKRFALTQGQLAEITSISQPRITQIENRTKIGTISFDVLFRTSSGTQPLLV

pLDDT: mean 82.35, std 14.84, range [36.94, 96.75]

Radius of gyration: 13.67 Å; chains: 1; bounding box: 44×24×28 Å